Protein AF-A0A8H4XU90-F1 (afdb_monomer)

Mean predicted aligned error: 12.55 Å

Foldseek 3Di:
DDDDDDPPDPVVVVLVVCCVVVNPPDPVSVLVVVLSVQVVCVVVVHDDPCVVVNVVSVVVVVCVVVVHDVVVVVVVVVVVVPDDPDDDDDDDDDPDDD

Solvent-accessible surface area (backbone atoms only — not comparable to full-atom values): 6399 Å² total; per-residue (Å²): 138,84,88,86,78,58,87,81,38,68,66,54,52,50,51,50,53,48,34,74,74,65,33,82,81,29,68,64,57,46,51,54,52,51,50,54,50,52,52,49,30,53,78,72,71,42,83,69,91,56,58,67,63,53,49,52,55,50,50,55,51,51,28,61,74,69,73,49,67,64,81,68,53,62,62,61,61,63,65,67,71,73,65,78,87,76,85,79,85,77,89,81,91,82,93,82,89,133

Secondary structure (DSSP, 8-state):
------TT-HHHHHHHHHHHHH-TT-HHHHHHHHHHHHHHHHHTTPPPS-HHHHHHHHHHHHHHHHT--HHHHHHHHHHHS-S---------------

Structure (mmCIF, N/CA/C/O backbone):
data_AF-A0A8H4XU90-F1
#
_entry.id   AF-A0A8H4XU90-F1
#
loop_
_atom_site.group_PDB
_atom_site.id
_atom_site.type_symbol
_atom_site.label_atom_id
_atom_site.label_alt_id
_atom_site.label_comp_id
_atom_site.label_asym_id
_atom_site.label_entity_id
_atom_site.label_seq_id
_atom_site.pdbx_PDB_ins_code
_atom_site.Cartn_x
_atom_site.Cartn_y
_atom_site.Cartn_z
_atom_site.occupancy
_atom_site.B_iso_or_equiv
_atom_site.auth_seq_id
_atom_site.auth_comp_id
_atom_site.auth_asym_id
_atom_site.auth_atom_id
_atom_site.pdbx_PDB_model_num
ATOM 1 N N . LYS A 1 1 ? -4.028 12.307 -10.186 1.00 81.88 1 LYS A N 1
ATOM 2 C CA . LYS A 1 1 ? -4.805 11.042 -10.170 1.00 81.88 1 LYS A CA 1
ATOM 3 C C . LYS A 1 1 ? -5.561 11.003 -8.841 1.00 81.88 1 LYS A C 1
ATOM 5 O O . LYS A 1 1 ? -4.970 11.427 -7.855 1.00 81.88 1 LYS A O 1
ATOM 10 N N . THR A 1 2 ? -6.822 10.571 -8.807 1.00 93.19 2 THR A N 1
ATOM 11 C CA . THR A 1 2 ? -7.599 10.450 -7.556 1.00 93.19 2 THR A CA 1
ATOM 12 C C . THR A 1 2 ? -7.701 8.975 -7.190 1.00 93.19 2 THR A C 1
ATOM 14 O O . THR A 1 2 ? -8.112 8.181 -8.029 1.00 93.19 2 THR A O 1
ATOM 17 N N . PHE A 1 3 ? -7.306 8.607 -5.970 1.00 95.12 3 PHE A N 1
ATOM 18 C CA . PHE A 1 3 ? -7.414 7.237 -5.467 1.00 95.12 3 PHE A CA 1
ATOM 19 C C . PHE A 1 3 ? -8.666 7.111 -4.597 1.00 95.12 3 PHE A C 1
ATOM 21 O O . PHE A 1 3 ? -8.685 7.559 -3.450 1.00 95.12 3 PHE A O 1
ATOM 28 N N . GLU A 1 4 ? -9.736 6.557 -5.164 1.00 95.75 4 GLU A N 1
ATOM 29 C CA . GLU A 1 4 ? -10.987 6.339 -4.438 1.00 95.75 4 GLU A CA 1
ATOM 30 C C . GLU A 1 4 ? -10.943 5.027 -3.648 1.00 95.75 4 GLU A C 1
ATOM 32 O O . GLU A 1 4 ? -10.581 3.976 -4.175 1.00 95.75 4 GLU A O 1
ATOM 37 N N . ILE A 1 5 ? -11.352 5.075 -2.376 1.00 96.06 5 ILE A N 1
ATOM 38 C CA . ILE A 1 5 ? -11.400 3.906 -1.491 1.00 96.06 5 ILE A CA 1
ATOM 39 C C . ILE A 1 5 ? -12.837 3.574 -1.089 1.00 96.06 5 ILE A C 1
ATOM 41 O O . ILE A 1 5 ? -13.659 4.453 -0.831 1.00 96.06 5 ILE A O 1
ATOM 45 N N . SER A 1 6 ? -13.142 2.279 -0.982 1.00 95.50 6 SER A N 1
ATOM 46 C CA . SER A 1 6 ? -14.457 1.813 -0.535 1.00 95.50 6 SER A CA 1
ATOM 47 C C . SER A 1 6 ? -14.494 1.633 0.988 1.00 95.50 6 SER A C 1
ATOM 49 O O . SER A 1 6 ? -13.838 0.721 1.499 1.00 95.50 6 SER A O 1
ATOM 51 N N . PRO A 1 7 ? -15.325 2.386 1.737 1.00 96.06 7 PRO A N 1
ATOM 52 C CA . PRO A 1 7 ? -15.442 2.230 3.192 1.00 96.06 7 PRO A CA 1
ATOM 53 C C . PRO A 1 7 ? -16.081 0.893 3.605 1.00 96.06 7 PRO A C 1
ATOM 55 O O . PRO A 1 7 ? -16.029 0.494 4.769 1.00 96.06 7 PRO A O 1
ATOM 58 N N . LYS A 1 8 ? -16.707 0.178 2.661 1.00 97.19 8 LYS A N 1
ATOM 59 C CA . LYS A 1 8 ? -17.290 -1.149 2.900 1.00 97.19 8 LYS A CA 1
ATOM 60 C C . LYS A 1 8 ? -16.256 -2.271 2.789 1.00 97.19 8 LYS A C 1
ATOM 62 O O . LYS A 1 8 ? -16.512 -3.344 3.332 1.00 97.19 8 LYS A O 1
ATOM 67 N N . SER A 1 9 ? -15.118 -2.021 2.137 1.00 97.50 9 SER A N 1
ATOM 68 C CA . SER A 1 9 ? -14.059 -3.012 1.943 1.00 97.50 9 SER A CA 1
ATOM 69 C C . SER A 1 9 ? -13.488 -3.478 3.290 1.00 97.50 9 SER A C 1
ATOM 71 O O . SER A 1 9 ? -13.060 -2.637 4.086 1.00 97.50 9 SER A O 1
ATOM 73 N N . PRO A 1 10 ? -13.445 -4.797 3.561 1.00 98.19 10 PRO A N 1
ATOM 74 C CA . PRO A 1 10 ? -12.780 -5.337 4.744 1.00 98.19 10 PRO A CA 1
ATOM 75 C C . PRO A 1 10 ? -11.309 -4.915 4.835 1.00 98.19 10 PRO A C 1
ATOM 77 O O . PRO A 1 10 ? -10.852 -4.570 5.918 1.00 98.19 10 PRO A O 1
ATOM 80 N N . ILE A 1 11 ? -10.608 -4.848 3.695 1.00 96.81 11 ILE A N 1
ATOM 81 C CA . ILE A 1 11 ? -9.200 -4.429 3.622 1.00 96.81 11 ILE A CA 1
ATOM 82 C C . ILE A 1 11 ? -9.044 -2.985 4.105 1.00 96.81 11 ILE A C 1
ATOM 84 O O . ILE A 1 11 ? -8.188 -2.705 4.935 1.00 96.81 11 ILE A O 1
ATOM 88 N N . ILE A 1 12 ? -9.904 -2.071 3.644 1.00 98.00 12 ILE A N 1
ATOM 89 C CA . ILE A 1 12 ? -9.845 -0.655 4.046 1.00 98.00 12 ILE A CA 1
ATOM 90 C C . ILE A 1 12 ? -10.179 -0.485 5.531 1.00 98.00 12 ILE A C 1
ATOM 92 O O 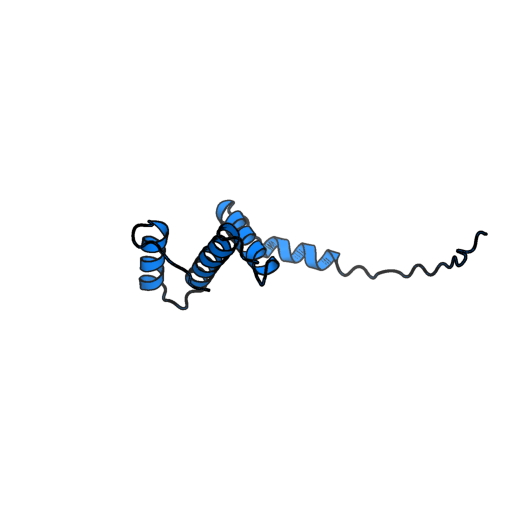. ILE A 1 12 ? -9.555 0.320 6.219 1.00 98.00 12 ILE A O 1
ATOM 96 N N . LYS A 1 13 ? -11.135 -1.264 6.052 1.00 98.12 13 LYS A N 1
ATOM 97 C CA . LYS A 1 13 ? 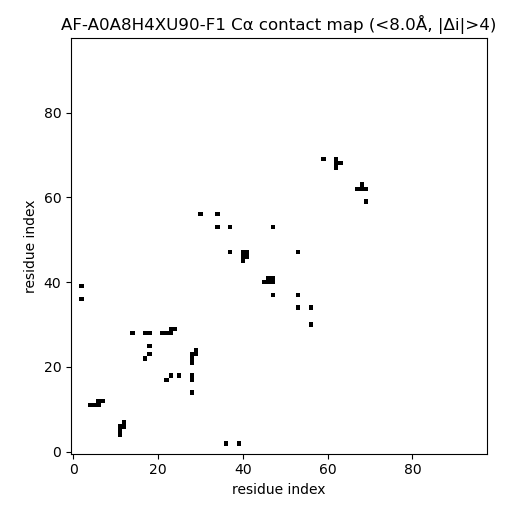-11.456 -1.259 7.486 1.00 98.12 13 LYS A CA 1
ATOM 98 C C . LYS A 1 13 ? -10.284 -1.743 8.335 1.00 98.12 13 LYS A C 1
ATOM 100 O O . LYS A 1 13 ? -10.031 -1.158 9.382 1.00 98.12 13 LYS A O 1
ATOM 105 N N . GLU A 1 14 ? -9.589 -2.789 7.901 1.00 97.81 14 GLU A N 1
ATOM 106 C CA . GLU A 1 14 ? -8.444 -3.326 8.634 1.00 97.81 14 GLU A CA 1
ATOM 107 C C . GLU A 1 14 ? -7.228 -2.399 8.545 1.00 97.81 14 GLU A C 1
ATOM 109 O O . GLU A 1 14 ? -6.605 -2.107 9.561 1.00 97.81 14 GLU A O 1
ATOM 114 N N . LEU A 1 15 ? -6.965 -1.833 7.362 1.00 97.38 15 LEU A N 1
ATOM 115 C CA . LEU A 1 15 ? -5.936 -0.812 7.176 1.00 97.38 15 LEU A CA 1
ATOM 116 C C . LEU A 1 15 ? -6.170 0.385 8.102 1.00 97.38 15 LEU A C 1
ATOM 118 O O . LEU A 1 15 ? -5.232 0.844 8.744 1.00 97.38 15 LEU A O 1
ATOM 122 N N . LYS A 1 16 ? -7.421 0.845 8.237 1.00 97.50 16 LYS A N 1
ATOM 123 C CA . LYS A 1 16 ? -7.772 1.914 9.179 1.00 97.50 16 LYS A CA 1
ATOM 124 C C . LYS A 1 16 ? -7.381 1.556 10.617 1.00 97.50 16 LYS A C 1
ATOM 126 O O . LYS A 1 16 ? -6.729 2.363 11.268 1.00 97.50 16 LYS A O 1
ATOM 131 N N . LYS A 1 17 ? -7.755 0.370 11.110 1.00 98.06 17 LYS A N 1
ATOM 132 C CA . LYS A 1 17 ? -7.390 -0.051 12.475 1.00 98.06 17 LYS A CA 1
ATOM 133 C C . LYS A 1 17 ? -5.877 -0.080 12.665 1.00 98.06 17 LYS A C 1
ATOM 135 O O . LYS A 1 17 ? -5.392 0.339 13.707 1.00 98.06 17 LYS A O 1
ATOM 140 N N . LYS A 1 18 ? -5.145 -0.551 11.653 1.00 97.31 18 LYS A N 1
ATOM 141 C CA . LYS A 1 18 ? -3.685 -0.645 11.702 1.00 97.31 18 LYS A CA 1
ATOM 142 C C . LYS A 1 18 ? -3.013 0.730 11.702 1.00 97.31 18 LYS A C 1
ATOM 144 O O . LYS A 1 18 ? -2.045 0.935 12.420 1.00 97.31 18 LYS A O 1
ATOM 149 N N . VAL A 1 19 ? -3.573 1.700 10.976 1.00 97.94 19 VAL A N 1
ATOM 150 C CA . VAL A 1 19 ? -3.166 3.114 11.071 1.00 97.94 19 VAL A CA 1
ATOM 151 C C . VAL A 1 19 ? -3.429 3.664 12.477 1.00 97.94 19 VAL A C 1
ATOM 153 O O . VAL A 1 19 ? -2.585 4.368 13.019 1.00 97.94 19 VAL A O 1
ATOM 156 N N . GLU A 1 20 ? -4.582 3.351 13.076 1.00 98.00 20 GLU A N 1
ATOM 157 C CA . GLU A 1 20 ? -4.939 3.806 14.429 1.00 98.00 20 GLU A CA 1
ATOM 158 C C . GLU A 1 20 ? -4.056 3.174 15.521 1.00 98.00 20 GLU A C 1
ATOM 160 O O . GLU A 1 20 ? -3.792 3.830 16.527 1.00 98.00 20 GLU A O 1
ATOM 165 N N . SER A 1 21 ? -3.596 1.930 15.339 1.00 98.19 21 SER A N 1
ATOM 166 C CA . SER A 1 21 ? -2.753 1.226 16.314 1.00 98.19 21 SER A CA 1
ATOM 167 C C . SER A 1 21 ? -1.263 1.534 16.170 1.00 98.19 21 SER A C 1
ATOM 169 O O . SER A 1 21 ? -0.599 1.806 17.168 1.00 98.19 21 SER A O 1
ATOM 171 N N . ASP A 1 22 ? -0.744 1.489 14.941 1.00 97.56 22 ASP A N 1
ATOM 172 C CA . ASP A 1 22 ? 0.698 1.502 14.659 1.00 97.56 22 ASP A CA 1
ATOM 173 C C . ASP A 1 22 ? 1.163 2.893 14.182 1.00 97.56 22 ASP A C 1
ATOM 175 O O . ASP A 1 22 ? 2.348 3.225 14.229 1.00 97.56 22 ASP A O 1
ATOM 179 N N . GLY A 1 23 ? 0.215 3.741 13.772 1.00 97.19 23 GLY A N 1
ATOM 180 C CA . GLY A 1 23 ? 0.442 5.102 13.302 1.00 97.19 23 GLY A CA 1
ATOM 181 C C .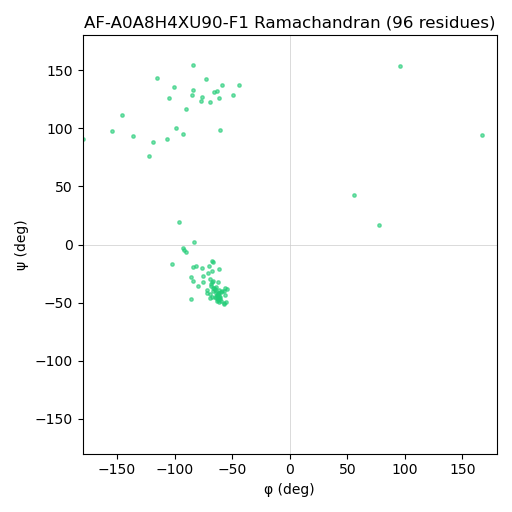 GLY A 1 23 ? 0.548 5.210 11.781 1.00 97.19 23 GLY A C 1
ATOM 182 O O . GLY A 1 23 ? 0.979 4.300 11.077 1.00 97.19 23 GLY A O 1
ATOM 183 N N . GLU A 1 24 ? 0.213 6.387 11.251 1.00 95.19 24 GLU A N 1
ATOM 184 C CA . GLU A 1 24 ? 0.307 6.698 9.812 1.00 95.19 24 GLU A CA 1
ATOM 185 C C . GLU A 1 24 ? 1.739 6.617 9.255 1.00 95.19 24 GLU A C 1
ATOM 187 O O . GLU A 1 24 ? 1.951 6.489 8.048 1.00 95.19 24 GLU A O 1
ATOM 192 N N . ASN A 1 25 ? 2.734 6.713 10.140 1.00 95.81 25 ASN A N 1
ATOM 193 C CA . ASN A 1 25 ? 4.144 6.667 9.783 1.00 95.81 25 ASN A CA 1
ATOM 194 C C . ASN A 1 25 ? 4.749 5.265 9.847 1.00 95.81 25 ASN A C 1
ATOM 196 O O . ASN A 1 25 ? 5.909 5.118 9.458 1.00 95.81 25 ASN A O 1
ATOM 200 N N . ASP A 1 26 ? 3.976 4.261 10.269 1.00 97.25 26 ASP A N 1
ATOM 201 C CA . ASP A 1 26 ? 4.416 2.875 10.262 1.00 97.25 26 ASP A CA 1
ATOM 202 C C . ASP A 1 26 ? 4.801 2.417 8.843 1.00 97.25 26 ASP A C 1
ATOM 204 O O . ASP A 1 26 ? 4.132 2.708 7.842 1.00 97.25 26 ASP A O 1
ATOM 208 N N . ARG A 1 27 ? 5.917 1.686 8.753 1.00 94.25 27 ARG A N 1
ATOM 209 C CA . ARG A 1 27 ? 6.483 1.238 7.474 1.00 94.25 27 ARG A CA 1
ATOM 210 C C . ARG A 1 27 ? 5.560 0.243 6.774 1.00 94.25 27 ARG A C 1
ATOM 212 O O . ARG A 1 27 ? 5.434 0.288 5.550 1.00 94.25 27 ARG A O 1
ATOM 219 N N . THR A 1 28 ? 4.908 -0.632 7.535 1.00 92.06 28 THR A N 1
ATOM 220 C CA . THR A 1 28 ? 3.995 -1.649 7.003 1.00 92.06 28 THR A CA 1
ATOM 221 C C . THR A 1 28 ? 2.731 -0.991 6.463 1.00 92.06 28 THR A C 1
ATOM 223 O O . THR A 1 28 ? 2.333 -1.265 5.333 1.00 92.06 28 THR A O 1
ATOM 226 N N . VAL A 1 29 ? 2.144 -0.060 7.221 1.00 96.12 29 VAL A N 1
ATOM 227 C CA . VAL A 1 29 ? 0.984 0.746 6.807 1.00 96.12 29 VAL A CA 1
ATOM 228 C C . VAL A 1 29 ? 1.256 1.476 5.491 1.00 96.12 29 VAL A C 1
ATOM 230 O O . VAL A 1 29 ? 0.458 1.376 4.554 1.00 96.12 29 VAL A O 1
ATOM 233 N N . LYS A 1 30 ? 2.398 2.168 5.383 1.00 96.12 30 LYS A N 1
ATOM 234 C CA . LYS A 1 30 ? 2.798 2.869 4.151 1.00 96.12 30 LYS A CA 1
ATOM 235 C C . LYS A 1 30 ? 2.974 1.910 2.978 1.00 96.12 30 LYS A C 1
ATOM 237 O O . LYS A 1 30 ? 2.438 2.171 1.904 1.00 96.12 30 LYS A O 1
ATOM 242 N N . SER A 1 31 ? 3.667 0.790 3.193 1.00 93.75 31 SER A N 1
ATOM 243 C CA . SER A 1 31 ? 3.906 -0.214 2.151 1.00 93.75 31 SER A CA 1
ATOM 244 C C . SER A 1 31 ? 2.599 -0.811 1.612 1.00 93.75 31 SER A C 1
ATOM 246 O O . SER A 1 31 ? 2.385 -0.840 0.401 1.00 93.75 31 SER A O 1
ATOM 248 N N . ILE A 1 32 ? 1.676 -1.207 2.499 1.00 94.38 32 ILE A N 1
ATOM 249 C CA . ILE A 1 32 ? 0.361 -1.748 2.115 1.00 94.38 32 ILE A CA 1
ATOM 250 C C . ILE A 1 32 ? -0.464 -0.697 1.363 1.00 94.38 32 ILE A C 1
ATOM 252 O O . ILE A 1 32 ? -1.087 -1.006 0.348 1.00 94.38 32 ILE A O 1
ATOM 256 N N . THR A 1 33 ? -0.465 0.550 1.838 1.00 96.06 33 THR A N 1
ATOM 257 C CA . THR A 1 33 ? -1.210 1.644 1.196 1.00 96.06 33 THR A CA 1
ATOM 258 C C . THR A 1 33 ? -0.685 1.921 -0.212 1.00 96.06 33 THR A C 1
ATOM 260 O O . THR A 1 33 ? -1.477 2.042 -1.148 1.00 96.06 33 THR A O 1
ATOM 263 N N . GLN A 1 34 ? 0.640 1.957 -0.378 1.00 95.75 34 GLN A N 1
ATOM 264 C CA . GLN A 1 34 ? 1.285 2.134 -1.678 1.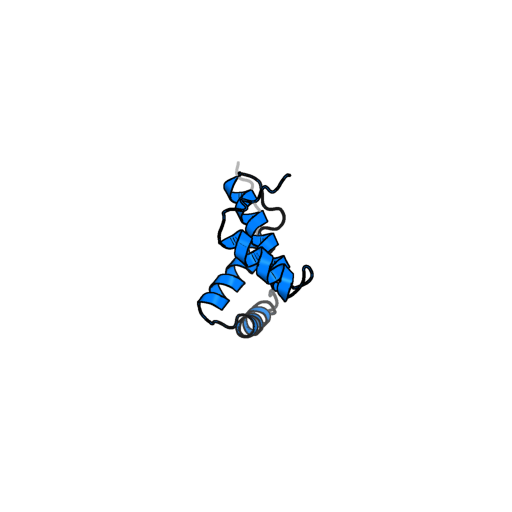00 95.75 34 GLN A CA 1
ATOM 265 C C . GLN A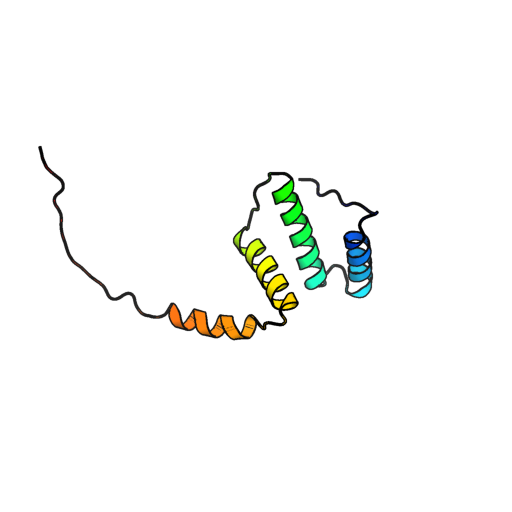 1 34 ? 0.933 0.992 -2.635 1.00 95.75 34 GLN A C 1
ATOM 267 O O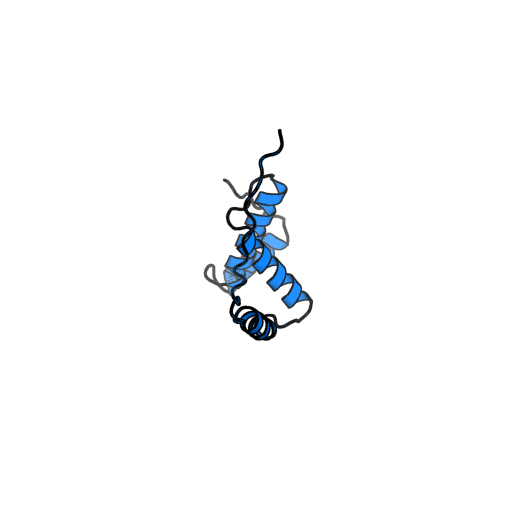 . GLN A 1 34 ? 0.555 1.240 -3.778 1.00 95.75 34 GLN A O 1
ATOM 272 N N . LEU A 1 35 ? 0.974 -0.255 -2.158 1.00 95.62 35 LEU A N 1
ATOM 273 C CA . LEU A 1 35 ? 0.624 -1.414 -2.974 1.00 95.62 35 LEU A CA 1
ATOM 274 C C . LEU A 1 35 ? -0.838 -1.376 -3.445 1.00 95.62 35 LEU A C 1
ATOM 276 O O . LEU A 1 35 ? -1.121 -1.680 -4.605 1.00 95.62 35 LEU A O 1
ATOM 280 N N . LEU A 1 36 ? -1.775 -0.983 -2.573 1.00 96.00 36 LEU A N 1
ATOM 281 C CA . LEU A 1 36 ? -3.185 -0.810 -2.945 1.00 96.00 36 LEU A CA 1
ATOM 282 C C . LEU A 1 36 ? -3.353 0.260 -4.030 1.00 96.00 36 LEU A C 1
ATOM 284 O O . LEU A 1 36 ? -4.115 0.063 -4.979 1.00 96.00 36 LEU A O 1
ATOM 288 N N . PHE A 1 37 ? -2.623 1.368 -3.909 1.00 96.81 37 PHE A N 1
ATOM 289 C CA . PHE A 1 37 ? -2.623 2.430 -4.906 1.00 96.81 37 PHE A CA 1
ATOM 290 C C . PHE A 1 37 ? -2.069 1.945 -6.253 1.00 96.81 37 PHE A C 1
ATOM 292 O O . PHE A 1 37 ? -2.730 2.108 -7.276 1.00 96.81 37 PHE A O 1
ATOM 299 N N . GLU A 1 38 ? -0.920 1.276 -6.275 1.00 96.69 38 GLU A N 1
ATOM 300 C CA . GLU A 1 38 ? -0.291 0.770 -7.506 1.00 96.69 38 GLU A CA 1
ATOM 301 C C . GLU A 1 38 ? -1.127 -0.305 -8.194 1.00 96.69 38 GLU A C 1
ATOM 303 O O . GLU A 1 38 ? -1.307 -0.278 -9.411 1.00 96.69 38 GLU A O 1
ATOM 308 N N . THR A 1 39 ? -1.742 -1.187 -7.407 1.00 95.44 39 THR A N 1
ATOM 309 C CA . THR A 1 39 ? -2.710 -2.161 -7.920 1.00 95.44 39 THR A CA 1
ATOM 310 C C . THR A 1 39 ? -3.891 -1.452 -8.590 1.00 95.44 39 THR A C 1
ATOM 312 O O . THR A 1 39 ? -4.339 -1.861 -9.661 1.00 95.44 39 THR A O 1
ATOM 315 N N . SER A 1 40 ? -4.383 -0.354 -8.004 1.00 95.88 40 SER A N 1
ATOM 316 C CA . SER A 1 40 ? -5.470 0.430 -8.603 1.00 95.88 40 SER A CA 1
ATOM 317 C C . SER A 1 40 ? -5.051 1.149 -9.887 1.00 95.88 40 SER A C 1
ATOM 319 O O . SER A 1 40 ? -5.863 1.246 -10.809 1.00 95.88 40 SER A O 1
ATOM 321 N N . LEU A 1 41 ? -3.791 1.597 -9.983 1.00 96.12 41 LEU A N 1
ATOM 322 C CA . LEU A 1 41 ? -3.233 2.153 -11.217 1.00 96.12 41 LEU A CA 1
ATOM 323 C C . LEU A 1 41 ? -3.252 1.103 -12.325 1.00 96.12 41 LEU A C 1
ATOM 325 O O . LEU A 1 41 ? -3.789 1.379 -13.397 1.00 96.12 41 LEU A O 1
ATOM 329 N N . LEU A 1 42 ? -2.748 -0.100 -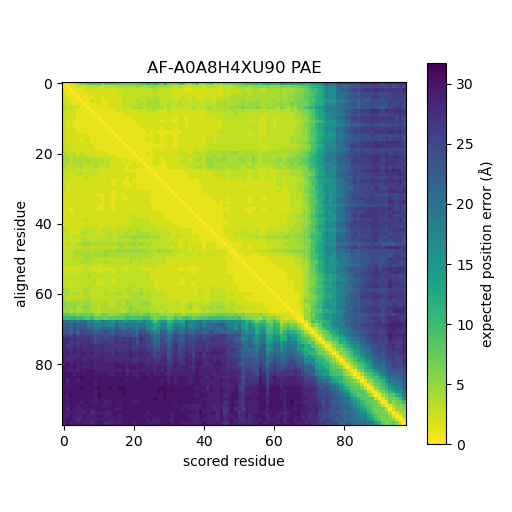12.031 1.00 94.88 42 LEU A N 1
ATOM 330 C CA . LEU A 1 42 ? -2.691 -1.212 -12.978 1.00 94.88 42 LEU A CA 1
ATOM 331 C C . LEU A 1 42 ? -4.082 -1.567 -13.519 1.00 94.88 42 LEU A C 1
ATOM 333 O O . LEU A 1 42 ? -4.286 -1.604 -14.730 1.00 94.88 42 LEU A O 1
ATOM 337 N N . VAL A 1 43 ? -5.060 -1.776 -12.631 1.00 95.62 43 VAL A N 1
ATOM 338 C CA . VAL A 1 43 ? -6.433 -2.153 -13.019 1.00 95.62 43 VAL A CA 1
ATOM 339 C C . VAL A 1 43 ? -7.143 -1.033 -13.785 1.00 95.62 43 VAL A C 1
ATOM 341 O O . VAL A 1 43 ? -7.951 -1.303 -14.669 1.00 95.62 43 VAL A O 1
ATOM 344 N N . SER A 1 44 ? -6.825 0.225 -13.480 1.00 96.06 44 SER A N 1
ATOM 345 C CA . SER A 1 44 ? -7.403 1.386 -14.167 1.00 96.06 44 SER A CA 1
ATOM 346 C C . SER A 1 44 ? -6.697 1.723 -15.490 1.00 96.06 44 SER A C 1
ATOM 348 O O . SER A 1 44 ? -7.057 2.709 -16.130 1.00 96.06 44 SER A O 1
ATOM 350 N N . GLY A 1 45 ? -5.696 0.934 -15.903 1.00 96.25 45 GLY A N 1
ATOM 351 C CA . GLY A 1 45 ? -4.958 1.125 -17.154 1.00 96.25 45 GLY A CA 1
ATOM 352 C C . GLY A 1 45 ? -3.916 2.247 -17.118 1.00 96.25 45 GLY A C 1
ATOM 353 O O . GLY A 1 45 ? -3.470 2.699 -18.171 1.00 96.25 45 GLY A O 1
ATOM 354 N N . PHE A 1 46 ? -3.524 2.716 -15.931 1.00 95.81 46 PHE A N 1
ATOM 355 C CA . PHE A 1 46 ? -2.416 3.658 -15.784 1.00 95.81 46 PHE A CA 1
ATOM 356 C C . PHE A 1 46 ? -1.075 2.930 -15.739 1.00 95.81 46 PHE A C 1
ATOM 358 O O . PHE A 1 46 ? -0.966 1.789 -15.291 1.00 95.81 46 PHE A O 1
ATOM 365 N N . THR A 1 47 ? -0.026 3.640 -16.140 1.00 95.31 47 THR A N 1
ATOM 366 C CA . THR A 1 47 ? 1.349 3.197 -15.932 1.00 95.31 47 THR A CA 1
ATOM 367 C C . THR A 1 47 ? 1.742 3.314 -14.458 1.00 95.31 47 THR A C 1
ATOM 369 O O . THR A 1 47 ? 1.372 4.271 -13.766 1.00 95.31 47 THR A O 1
ATOM 372 N N . ILE A 1 48 ? 2.512 2.332 -13.991 1.00 95.25 48 ILE A N 1
ATOM 373 C CA . ILE A 1 48 ? 3.210 2.379 -12.705 1.00 95.25 48 ILE A CA 1
ATOM 374 C C . ILE A 1 48 ? 4.535 3.109 -12.935 1.00 95.25 48 ILE A C 1
ATOM 376 O O . ILE A 1 48 ? 5.263 2.778 -13.867 1.00 95.25 48 ILE A O 1
ATOM 380 N N . GLU A 1 49 ? 4.818 4.117 -12.114 1.00 93.38 49 GLU A N 1
ATOM 381 C CA . GLU A 1 49 ? 5.992 4.989 -12.273 1.00 93.38 49 GLU A CA 1
ATOM 382 C C . GLU A 1 49 ? 7.292 4.258 -11.908 1.00 93.38 49 GLU A C 1
ATOM 384 O O . GLU A 1 49 ? 8.286 4.377 -12.619 1.00 93.38 49 GLU A O 1
ATOM 389 N N . GLU A 1 50 ? 7.253 3.428 -10.863 1.00 94.56 50 GLU A N 1
ATOM 390 C CA . GLU A 1 50 ? 8.391 2.636 -10.386 1.00 94.56 50 GLU A CA 1
ATOM 391 C C . GLU A 1 50 ? 8.056 1.131 -10.384 1.00 94.56 50 GLU A C 1
ATOM 393 O O . GLU A 1 50 ? 7.794 0.543 -9.329 1.00 94.56 50 GLU A O 1
ATOM 398 N N . PRO A 1 51 ? 8.038 0.468 -11.557 1.00 94.75 51 PRO A N 1
ATOM 399 C CA . PRO A 1 51 ? 7.627 -0.933 -11.666 1.00 94.75 51 PRO A CA 1
ATOM 400 C C . PRO A 1 51 ? 8.534 -1.896 -10.883 1.00 94.75 51 PRO A C 1
ATOM 402 O O . PRO A 1 51 ? 8.034 -2.879 -10.341 1.00 94.75 51 PRO A O 1
ATOM 405 N N . ALA A 1 52 ? 9.834 -1.598 -10.762 1.00 95.88 52 ALA A N 1
ATOM 406 C CA . ALA A 1 52 ? 10.765 -2.393 -9.955 1.00 95.88 52 ALA A CA 1
ATOM 407 C C . ALA A 1 52 ? 10.404 -2.353 -8.459 1.00 95.88 52 ALA A C 1
ATOM 409 O O . ALA A 1 52 ? 10.279 -3.393 -7.823 1.00 95.88 52 ALA A O 1
ATOM 410 N N . SER A 1 53 ? 10.122 -1.162 -7.918 1.00 94.31 53 SER A N 1
ATOM 411 C CA . SER A 1 53 ? 9.718 -0.992 -6.516 1.00 94.31 53 SER A CA 1
ATOM 412 C C . SER A 1 53 ? 8.381 -1.683 -6.209 1.00 94.31 53 SER A C 1
ATOM 414 O O . SER A 1 53 ? 8.188 -2.252 -5.132 1.00 94.31 53 SER A O 1
ATOM 416 N N . PHE A 1 54 ? 7.448 -1.664 -7.167 1.00 96.00 54 PHE A N 1
ATOM 417 C CA . PHE A 1 54 ? 6.191 -2.405 -7.066 1.00 96.00 54 PHE A CA 1
ATOM 418 C C . PHE A 1 54 ? 6.426 -3.923 -7.040 1.00 96.00 54 PHE A C 1
ATOM 420 O O . PHE A 1 54 ? 5.867 -4.607 -6.182 1.00 96.00 54 PHE A O 1
ATOM 427 N N . ALA A 1 55 ? 7.291 -4.442 -7.919 1.00 95.00 55 ALA A N 1
ATOM 428 C CA . ALA A 1 55 ? 7.665 -5.856 -7.933 1.00 95.00 55 ALA A CA 1
ATOM 429 C C . ALA A 1 55 ? 8.327 -6.287 -6.613 1.00 95.00 55 ALA A C 1
ATOM 431 O O . ALA A 1 55 ? 7.907 -7.278 -6.021 1.00 95.00 55 ALA A O 1
ATOM 432 N N . GLU A 1 56 ? 9.263 -5.493 -6.083 1.00 94.19 56 GLU A N 1
ATOM 433 C CA . GLU A 1 56 ? 9.880 -5.744 -4.773 1.00 94.19 56 GLU A CA 1
ATOM 434 C C . GLU A 1 56 ? 8.847 -5.832 -3.640 1.00 94.19 56 GLU A C 1
ATOM 436 O O . GLU A 1 56 ? 8.969 -6.668 -2.745 1.00 94.19 56 GLU A O 1
ATOM 441 N N . ARG A 1 57 ? 7.808 -4.981 -3.648 1.00 93.69 57 ARG A N 1
ATOM 442 C CA . ARG A 1 57 ? 6.719 -5.062 -2.657 1.00 93.69 57 ARG A CA 1
ATOM 443 C 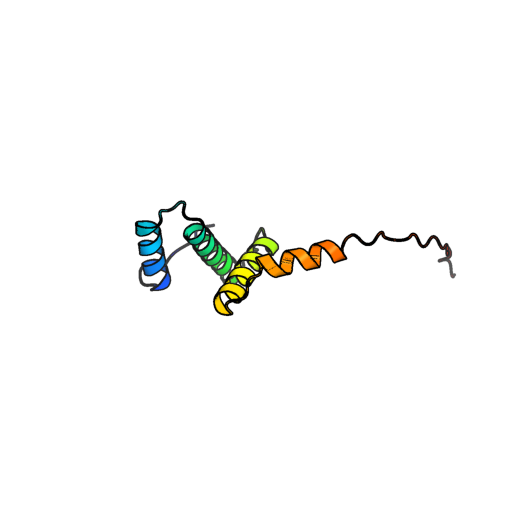C . ARG A 1 57 ? 5.924 -6.360 -2.779 1.00 93.69 57 ARG A C 1
ATOM 445 O O . ARG A 1 57 ? 5.521 -6.909 -1.754 1.00 93.69 57 ARG A O 1
ATOM 452 N N . ILE A 1 58 ? 5.685 -6.836 -4.001 1.00 95.00 58 ILE A N 1
ATOM 453 C CA . ILE A 1 58 ? 4.994 -8.108 -4.243 1.00 95.00 58 ILE A CA 1
ATOM 454 C C . ILE A 1 58 ? 5.856 -9.278 -3.767 1.00 95.00 58 ILE A C 1
ATOM 456 O O . ILE A 1 58 ? 5.333 -10.148 -3.076 1.00 95.00 58 ILE A O 1
ATOM 460 N N . HIS A 1 59 ? 7.154 -9.281 -4.076 1.00 93.50 59 HIS A N 1
ATOM 461 C CA . HIS A 1 59 ? 8.079 -10.340 -3.656 1.00 93.50 59 HIS A CA 1
ATOM 462 C C . HIS A 1 59 ? 8.132 -10.453 -2.130 1.00 93.50 59 HIS A C 1
ATOM 464 O O . HIS A 1 59 ? 7.817 -11.510 -1.591 1.00 93.50 59 HIS A O 1
ATOM 470 N N . LYS A 1 60 ? 8.292 -9.325 -1.425 1.00 91.06 60 LYS A N 1
ATOM 471 C CA . LYS A 1 60 ? 8.232 -9.278 0.048 1.00 91.06 60 LYS A CA 1
ATOM 472 C C . LYS A 1 60 ? 6.939 -9.862 0.619 1.00 91.06 60 LYS A C 1
ATOM 474 O O . LYS A 1 60 ? 6.953 -10.516 1.659 1.00 91.06 60 LYS A O 1
ATOM 479 N N . LEU A 1 61 ? 5.804 -9.629 -0.044 1.00 90.88 61 LEU A N 1
ATOM 480 C CA . LEU A 1 61 ? 4.515 -10.207 0.349 1.00 90.88 61 LEU A CA 1
ATOM 481 C C . LEU A 1 61 ? 4.451 -11.719 0.126 1.00 90.88 61 LEU A C 1
ATOM 483 O O . LEU A 1 61 ? 3.932 -12.431 0.985 1.00 90.88 61 LEU A O 1
ATOM 487 N N . VAL A 1 62 ? 4.954 -12.198 -1.013 1.00 92.44 62 VAL A N 1
ATOM 488 C CA . VAL A 1 62 ? 5.030 -13.631 -1.327 1.00 92.44 62 VAL A CA 1
ATOM 489 C C . VAL A 1 62 ? 5.926 -14.332 -0.314 1.00 92.44 62 VAL A C 1
ATOM 491 O O . VAL A 1 62 ? 5.508 -15.323 0.278 1.00 92.44 62 VAL A O 1
ATOM 494 N N . SER A 1 63 ? 7.097 -13.774 -0.039 1.00 92.12 63 SER A N 1
ATOM 495 C CA . SER A 1 63 ? 8.070 -14.350 0.883 1.00 92.12 63 SER A CA 1
ATOM 496 C C . SER A 1 63 ? 7.569 -14.358 2.322 1.00 92.12 63 SER A C 1
ATOM 498 O O . SER A 1 63 ? 7.656 -15.388 2.987 1.00 92.12 63 SER A O 1
ATOM 500 N N . LEU A 1 64 ? 6.881 -13.301 2.774 1.00 89.69 64 LEU A N 1
ATOM 501 C CA . LEU A 1 64 ? 6.177 -13.318 4.061 1.00 89.69 64 LEU A CA 1
ATOM 502 C C . LEU A 1 64 ? 5.079 -14.396 4.108 1.00 89.69 64 LEU A C 1
ATOM 504 O O . LEU A 1 64 ? 4.911 -15.061 5.128 1.00 89.69 64 LEU A O 1
ATOM 508 N N . GLY A 1 65 ? 4.344 -14.598 3.010 1.00 91.12 65 GLY A N 1
ATOM 509 C CA . GLY A 1 65 ? 3.315 -15.639 2.901 1.00 91.12 65 GLY A CA 1
ATOM 510 C C . GLY A 1 65 ? 3.870 -17.069 2.879 1.00 91.12 65 GLY A C 1
ATOM 511 O O . GLY A 1 65 ? 3.203 -17.988 3.353 1.00 91.12 65 GLY A O 1
ATOM 512 N N . LEU A 1 66 ? 5.086 -17.253 2.360 1.00 93.50 66 LEU A N 1
ATOM 513 C CA . LEU A 1 66 ? 5.811 -18.526 2.328 1.00 93.50 66 LEU A CA 1
ATOM 514 C C . LEU A 1 66 ? 6.724 -18.733 3.545 1.00 93.50 66 LEU A C 1
ATOM 516 O O . LEU A 1 66 ? 7.290 -19.813 3.698 1.00 93.50 66 LEU A O 1
ATOM 520 N N . ASN A 1 67 ? 6.839 -17.727 4.418 1.00 90.12 67 ASN A N 1
ATOM 521 C CA . ASN A 1 67 ? 7.766 -17.698 5.547 1.00 90.12 67 ASN A CA 1
ATOM 522 C C . ASN A 1 67 ? 9.232 -17.920 5.112 1.00 90.12 67 ASN A C 1
ATOM 524 O O . ASN A 1 67 ? 9.970 -18.680 5.742 1.00 90.12 67 ASN A O 1
ATOM 528 N N . VAL A 1 68 ? 9.616 -17.266 4.013 1.00 89.38 68 VAL A N 1
ATOM 529 C CA . VAL A 1 68 ? 10.974 -17.220 3.454 1.00 89.38 68 VAL A CA 1
ATOM 530 C C . VAL A 1 68 ? 11.630 -15.904 3.863 1.00 89.38 68 VAL A C 1
ATOM 532 O O . VAL A 1 68 ? 10.997 -14.848 3.808 1.00 89.38 68 VAL A O 1
ATOM 535 N N . ASP A 1 69 ? 12.887 -15.980 4.291 1.00 78.19 69 ASP A N 1
ATOM 536 C CA . ASP A 1 69 ? 13.685 -14.819 4.681 1.00 78.19 69 ASP A CA 1
ATOM 537 C C . ASP A 1 69 ? 14.503 -14.317 3.478 1.00 78.19 69 ASP A C 1
ATOM 539 O O . ASP A 1 69 ? 15.573 -14.843 3.180 1.00 78.19 69 ASP A O 1
ATOM 543 N N . GLU A 1 70 ? 13.985 -13.319 2.754 1.00 63.56 70 GLU A N 1
ATOM 544 C CA . GLU A 1 70 ? 14.673 -12.742 1.581 1.00 63.56 70 GLU A CA 1
ATOM 545 C C . GLU A 1 70 ? 15.962 -11.987 1.952 1.00 63.56 70 GLU A C 1
ATOM 547 O O . GLU A 1 70 ? 16.856 -11.837 1.113 1.00 63.56 70 GLU A O 1
ATOM 552 N N . ASP A 1 71 ? 16.103 -11.529 3.203 1.00 60.44 71 ASP A N 1
ATOM 553 C CA . ASP A 1 71 ? 17.325 -10.857 3.663 1.00 60.44 71 ASP A CA 1
ATOM 554 C C . ASP A 1 71 ? 18.509 -11.845 3.772 1.00 60.44 71 ASP A C 1
ATOM 556 O O . ASP A 1 71 ? 19.666 -11.419 3.758 1.00 60.44 71 ASP A O 1
ATOM 560 N N . ALA A 1 72 ? 18.242 -13.158 3.821 1.00 53.44 72 ALA A N 1
ATOM 561 C CA . ALA A 1 72 ? 19.270 -14.197 3.792 1.00 53.44 72 ALA A CA 1
ATOM 562 C C . ALA A 1 72 ? 19.799 -14.477 2.371 1.00 53.44 72 ALA A C 1
ATOM 564 O O . ALA A 1 72 ? 20.991 -14.724 2.207 1.00 53.44 72 ALA A O 1
ATOM 565 N N . GLU A 1 73 ? 18.946 -14.400 1.343 1.00 48.25 73 GLU A N 1
ATOM 566 C CA . GLU A 1 73 ? 19.305 -14.747 -0.046 1.00 48.25 73 GLU A CA 1
ATOM 567 C C . GLU A 1 73 ? 19.940 -13.573 -0.816 1.00 48.25 73 GLU A C 1
ATOM 569 O O . GLU A 1 73 ? 20.809 -13.774 -1.664 1.00 48.25 73 GLU A O 1
ATOM 574 N N . THR A 1 74 ? 19.613 -12.322 -0.464 1.00 44.91 74 THR A N 1
ATOM 575 C CA . THR A 1 74 ? 20.172 -11.128 -1.141 1.00 44.91 74 THR A CA 1
ATOM 576 C C . THR A 1 74 ? 21.690 -10.954 -0.912 1.00 44.91 74 THR A C 1
ATOM 578 O O . THR A 1 74 ? 22.348 -10.173 -1.606 1.00 44.91 74 THR A O 1
ATOM 581 N N . ALA A 1 75 ? 22.267 -11.658 0.068 1.00 41.56 75 ALA A N 1
ATOM 582 C CA . ALA A 1 75 ? 23.711 -11.684 0.300 1.00 41.56 75 ALA A CA 1
ATOM 583 C C . ALA A 1 75 ? 24.462 -12.546 -0.731 1.00 41.56 75 ALA A C 1
ATOM 585 O O . ALA A 1 75 ? 25.588 -12.202 -1.083 1.00 41.56 75 ALA A O 1
ATOM 586 N N . GLU A 1 76 ? 23.846 -13.615 -1.245 1.00 37.75 76 GLU A N 1
ATOM 587 C CA . GLU A 1 76 ? 24.508 -14.556 -2.159 1.00 37.75 76 GLU A CA 1
ATOM 588 C C . GLU A 1 76 ? 24.471 -14.079 -3.622 1.00 37.75 76 GLU A C 1
ATOM 590 O O . GLU A 1 76 ? 25.424 -14.301 -4.367 1.00 37.75 76 GLU A O 1
ATOM 595 N N . GLU A 1 77 ? 23.435 -13.342 -4.044 1.00 39.31 77 GLU A N 1
ATOM 596 C CA . GLU A 1 77 ? 23.357 -12.834 -5.426 1.00 39.31 77 GLU A CA 1
ATOM 597 C C . GLU A 1 77 ? 24.288 -11.638 -5.696 1.00 39.31 77 GLU A C 1
ATOM 599 O O . GLU A 1 77 ? 24.766 -11.475 -6.820 1.00 39.31 77 GLU A O 1
ATOM 604 N N . LYS A 1 78 ? 24.634 -10.835 -4.677 1.00 36.91 78 LYS A N 1
ATOM 605 C CA . LYS A 1 78 ? 25.599 -9.728 -4.834 1.00 36.91 78 LYS A CA 1
ATOM 606 C C . LYS A 1 78 ? 27.044 -10.188 -5.040 1.00 36.91 78 LYS A C 1
ATOM 608 O O . LYS A 1 78 ? 27.815 -9.444 -5.637 1.00 36.91 78 LYS A O 1
ATOM 613 N N . GLU A 1 79 ? 27.417 -11.385 -4.587 1.00 37.44 79 GLU A N 1
ATOM 614 C CA . GLU A 1 79 ? 28.757 -11.943 -4.836 1.00 37.44 79 GLU A CA 1
ATOM 615 C C . GLU A 1 79 ? 28.921 -12.479 -6.269 1.00 37.44 79 GLU A C 1
ATOM 617 O O . GLU A 1 79 ? 30.046 -12.584 -6.760 1.00 37.44 79 GLU A O 1
ATOM 622 N N . ALA A 1 80 ? 27.827 -12.774 -6.980 1.00 40.97 80 ALA A N 1
ATOM 623 C CA . ALA A 1 80 ? 27.890 -13.301 -8.345 1.00 40.97 80 ALA A CA 1
ATOM 624 C C . ALA A 1 80 ? 28.105 -12.218 -9.423 1.00 40.97 80 ALA A C 1
ATOM 626 O O . ALA A 1 80 ? 28.531 -12.543 -10.533 1.00 40.97 80 ALA A O 1
ATOM 627 N N . GLU A 1 81 ? 27.847 -10.941 -9.116 1.00 42.16 81 GLU A N 1
ATOM 628 C CA . GLU A 1 81 ? 27.981 -9.825 -10.070 1.00 42.16 81 GLU A CA 1
ATOM 629 C C . GLU A 1 81 ? 29.383 -9.171 -10.069 1.00 42.16 81 GLU A C 1
ATOM 631 O O . GLU A 1 81 ? 29.687 -8.360 -10.941 1.00 42.16 81 GLU A O 1
ATOM 636 N N . GLU A 1 82 ? 30.277 -9.558 -9.146 1.00 39.12 82 GLU A N 1
ATOM 637 C CA . GLU A 1 82 ? 31.656 -9.037 -9.031 1.00 39.12 82 GLU A CA 1
ATOM 638 C C . GLU A 1 82 ? 32.731 -9.909 -9.724 1.00 39.12 82 GLU A C 1
ATOM 640 O O . GLU A 1 82 ? 33.929 -9.780 -9.462 1.00 39.12 82 GLU A O 1
ATOM 645 N N . ALA A 1 83 ? 32.347 -10.781 -10.662 1.00 37.00 83 ALA A N 1
ATOM 646 C CA . ALA A 1 83 ? 33.318 -11.401 -11.566 1.00 37.00 83 ALA A CA 1
ATOM 647 C C . ALA A 1 83 ? 33.723 -10.389 -12.660 1.00 37.00 83 ALA A C 1
ATOM 649 O O . ALA A 1 83 ? 32.854 -9.884 -13.375 1.00 37.00 83 ALA A O 1
ATOM 650 N N . PRO A 1 84 ? 35.021 -10.068 -12.836 1.00 39.72 84 PRO A N 1
ATOM 651 C CA . PRO A 1 84 ? 35.433 -9.043 -13.780 1.00 39.72 84 PRO A CA 1
ATOM 652 C C . PRO A 1 84 ? 35.113 -9.509 -15.201 1.00 39.72 84 PRO A C 1
ATOM 654 O O . PRO A 1 84 ? 35.466 -10.622 -15.597 1.00 39.72 84 PRO A O 1
ATOM 657 N N . ALA A 1 85 ? 34.470 -8.640 -15.980 1.00 42.78 85 ALA A N 1
ATOM 658 C CA . ALA A 1 85 ? 34.350 -8.803 -17.420 1.00 42.78 85 ALA A CA 1
ATOM 659 C C . ALA A 1 85 ? 35.764 -8.826 -18.023 1.00 42.78 85 ALA A C 1
ATOM 661 O O . ALA A 1 85 ? 36.402 -7.788 -18.197 1.00 42.78 85 ALA A O 1
ATOM 662 N N . ALA A 1 86 ? 36.276 -10.028 -18.285 1.00 37.25 86 ALA A N 1
ATOM 663 C CA . ALA A 1 86 ? 37.504 -10.217 -19.033 1.00 37.25 86 ALA A CA 1
ATOM 664 C C . ALA A 1 86 ? 37.255 -9.823 -20.494 1.00 37.25 86 ALA A C 1
ATOM 666 O O . ALA A 1 86 ? 36.362 -10.346 -21.161 1.00 37.25 86 ALA A O 1
ATOM 667 N N . GLU A 1 87 ? 38.058 -8.870 -20.952 1.00 38.81 87 GLU A N 1
ATOM 668 C CA . GLU A 1 87 ? 38.130 -8.368 -22.315 1.00 38.81 87 GLU A CA 1
ATOM 669 C C . GLU A 1 87 ? 38.242 -9.513 -23.337 1.00 38.81 87 GLU A C 1
ATOM 671 O O . GLU A 1 87 ? 39.135 -10.356 -23.255 1.00 38.81 87 GLU A O 1
ATOM 676 N N . ALA A 1 88 ? 37.381 -9.493 -24.355 1.00 37.38 88 ALA A N 1
ATOM 677 C CA . ALA A 1 88 ? 37.643 -10.139 -25.634 1.00 37.38 88 ALA A CA 1
ATOM 678 C C . ALA A 1 88 ? 37.634 -9.054 -26.715 1.00 37.38 88 ALA A C 1
ATOM 680 O O . ALA A 1 88 ? 36.608 -8.722 -27.306 1.00 37.38 88 ALA A O 1
ATOM 681 N N . THR A 1 89 ? 38.806 -8.463 -26.924 1.00 40.03 89 THR A N 1
ATOM 682 C CA . THR A 1 89 ? 39.170 -7.776 -28.161 1.00 40.03 89 THR A CA 1
ATOM 683 C C . THR A 1 89 ? 39.186 -8.794 -29.303 1.00 40.03 89 THR A C 1
ATOM 685 O O . THR A 1 89 ? 39.757 -9.876 -29.180 1.00 40.03 89 THR A O 1
ATOM 688 N N . GLY A 1 90 ? 38.548 -8.462 -30.424 1.00 36.94 90 GLY A N 1
ATOM 689 C CA . GLY A 1 90 ? 38.521 -9.323 -31.604 1.00 36.94 90 GLY A CA 1
ATOM 690 C C . GLY A 1 90 ? 37.729 -8.705 -32.748 1.00 36.94 90 GLY A C 1
ATOM 691 O O . GLY A 1 90 ? 36.521 -8.883 -32.841 1.00 36.94 90 GLY A O 1
ATOM 692 N N . GLU A 1 91 ? 38.436 -7.957 -33.591 1.00 45.09 91 GLU A N 1
ATOM 693 C CA . GLU A 1 91 ? 37.994 -7.400 -34.870 1.00 45.09 91 GLU A CA 1
ATOM 694 C C . GLU A 1 91 ? 37.206 -8.388 -35.746 1.00 45.09 91 GLU A C 1
ATOM 696 O O . GLU A 1 91 ? 37.659 -9.500 -36.011 1.00 45.09 91 GLU A O 1
ATOM 701 N N . SER A 1 92 ? 36.116 -7.914 -36.351 1.00 49.22 92 SER A N 1
ATOM 702 C CA . SER A 1 92 ? 35.889 -8.149 -37.780 1.00 49.22 92 SER A CA 1
ATOM 703 C C . SER A 1 92 ? 35.004 -7.045 -38.351 1.00 49.22 92 SER A C 1
ATOM 705 O O . SER A 1 92 ? 33.784 -7.035 -38.210 1.00 49.22 92 SER A O 1
ATOM 707 N N . ALA A 1 93 ? 35.673 -6.073 -38.964 1.00 52.06 93 ALA A N 1
ATOM 708 C CA . ALA A 1 93 ? 35.095 -5.178 -39.943 1.00 52.06 93 ALA A CA 1
ATOM 709 C C . ALA A 1 93 ? 34.944 -5.936 -41.270 1.00 52.06 93 ALA A C 1
ATOM 711 O O . ALA A 1 93 ? 35.931 -6.490 -41.746 1.00 52.06 93 ALA A O 1
ATOM 712 N N . MET A 1 94 ? 33.741 -5.937 -41.848 1.00 54.28 94 MET A N 1
ATOM 713 C CA . MET A 1 94 ? 33.458 -5.779 -43.287 1.00 54.28 94 MET A CA 1
ATOM 714 C C . MET A 1 94 ? 31.999 -6.159 -43.568 1.00 54.28 94 MET A C 1
ATOM 716 O O . MET A 1 94 ? 31.675 -7.317 -43.813 1.00 54.28 94 MET A O 1
ATOM 720 N N . GLU A 1 95 ? 31.128 -5.153 -43.565 1.00 54.41 95 GLU A N 1
ATOM 721 C CA . GLU A 1 95 ? 29.863 -5.185 -44.297 1.00 54.41 95 GLU A CA 1
ATOM 722 C C . GLU A 1 95 ? 30.028 -4.261 -45.508 1.00 54.41 95 GLU A C 1
ATOM 724 O O . GLU A 1 95 ? 29.814 -3.060 -45.411 1.00 54.41 95 GLU A O 1
ATOM 729 N N . GLU A 1 96 ? 30.479 -4.824 -46.628 1.00 51.47 96 GLU A N 1
ATOM 730 C CA . GLU A 1 96 ? 30.160 -4.335 -47.972 1.00 51.47 96 GLU A CA 1
ATOM 731 C C . GLU A 1 96 ? 30.067 -5.560 -48.886 1.00 51.47 96 GLU A C 1
ATOM 733 O O . GLU A 1 96 ? 31.060 -6.247 -49.133 1.00 51.47 96 GLU A O 1
ATOM 738 N N . VAL A 1 97 ? 28.851 -5.852 -49.348 1.00 59.34 97 VAL A N 1
ATOM 739 C CA . VAL A 1 97 ? 28.611 -6.719 -50.503 1.00 59.34 97 VAL A CA 1
ATOM 740 C C . VAL A 1 97 ? 27.544 -6.044 -51.367 1.00 59.34 97 VAL A C 1
ATOM 742 O O . VAL A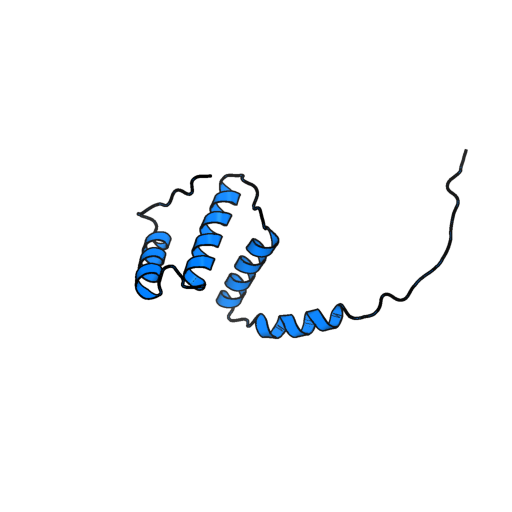 1 97 ? 26.348 -6.183 -51.113 1.00 59.34 97 VAL A O 1
ATOM 745 N N . ASP A 1 98 ? 28.015 -5.276 -52.348 1.00 47.22 98 ASP A N 1
ATOM 746 C CA . ASP A 1 98 ? 27.483 -5.253 -53.717 1.00 47.22 98 ASP A CA 1
ATOM 747 C C . ASP A 1 98 ? 28.627 -5.738 -54.626 1.00 47.22 98 ASP A C 1
ATOM 749 O O . ASP A 1 98 ? 29.757 -5.213 -54.459 1.00 47.22 98 ASP A O 1
#

Nearest PDB structures (foldseek):
  6xlf-assembly1_A  TM=9.429E-01  e=1.751E-06  Saccharomyces cerevisiae S288C
  6xlh-assembly1_A  TM=9.430E-01  e=6.314E-06  Saccharomyces cerevisiae S288C
  6xlf-assembly1_B  TM=9.430E-01  e=8.848E-06  Saccharomyces cerevisiae S288C
  6xlb-assembly1_B  TM=9.534E-01  e=1.624E-05  Saccharomyces cerevisiae S288C
  7ry0-assembly1_B  TM=9.324E-01  e=1.506E-04  Homo sapiens

Radius of gyration: 22.53 Å; Cα contacts (8 Å, |Δi|>4): 34; chains: 1; bounding box: 56×30×70 Å

pLDDT: mean 80.13, std 23.25, range [36.91, 98.19]

Sequence (98 aa):
KTFEISPKSPIIKELKKKVESDGENDRTVKSITQLLFETSLLVSGFTIEEPASFAERIHKLVSLGLNVDEDAETAEEKEAEEAPAAEATGESAMEEVD